Protein AF-A0A8T6U228-F1 (afdb_monomer_lite)

pLDDT: mean 92.69, std 6.38, range [60.62, 98.38]

Radius of gyration: 14.39 Å; chains: 1; bounding box: 36×32×30 Å

Foldseek 3Di:
DDDPPCVVVVVPDCPPDWDKDKDKFFAQPDAPPDKDWADDCVLANPGTWIWADPDRRITMTMGIHPPDDGVVSVVD

Structure (mmCIF, N/CA/C/O backbone):
data_AF-A0A8T6U228-F1
#
_entry.id   AF-A0A8T6U228-F1
#
loop_
_atom_site.group_PDB
_atom_site.id
_atom_site.type_symbol
_atom_site.label_atom_id
_atom_site.label_alt_id
_atom_site.label_comp_id
_atom_site.label_asym_id
_atom_site.label_entity_id
_atom_site.label_seq_id
_atom_site.pdbx_PDB_ins_code
_atom_site.Cartn_x
_atom_site.Cartn_y
_atom_site.Cartn_z
_atom_site.occupancy
_atom_site.B_iso_or_equiv
_atom_site.auth_seq_id
_atom_site.auth_comp_id
_atom_site.auth_asym_id
_atom_site.auth_atom_id
_atom_site.pdbx_PDB_model_num
ATOM 1 N N . VAL A 1 1 ? 16.136 -20.128 4.197 1.00 81.50 1 VAL A N 1
ATOM 2 C CA . VAL A 1 1 ? 15.271 -18.956 3.924 1.00 81.50 1 VAL A CA 1
ATOM 3 C C . VAL A 1 1 ? 16.066 -17.711 4.279 1.00 81.50 1 VAL A C 1
ATOM 5 O O . VAL A 1 1 ? 16.571 -17.652 5.391 1.00 81.50 1 VAL A O 1
ATOM 8 N N . ASP A 1 2 ? 16.271 -16.788 3.338 1.00 80.06 2 ASP A N 1
ATOM 9 C CA . ASP A 1 2 ? 16.960 -15.510 3.594 1.00 80.06 2 ASP A CA 1
ATOM 10 C C . ASP A 1 2 ? 15.936 -14.477 4.097 1.00 80.06 2 ASP A C 1
ATOM 12 O O . ASP A 1 2 ? 14.934 -14.246 3.426 1.00 80.06 2 ASP A O 1
ATOM 16 N N . ALA A 1 3 ? 16.163 -13.898 5.281 1.00 87.31 3 ALA A N 1
ATOM 17 C CA . ALA A 1 3 ? 15.233 -13.001 5.981 1.00 87.31 3 ALA A CA 1
ATOM 18 C C . ALA A 1 3 ? 15.772 -11.564 6.140 1.00 87.31 3 ALA A C 1
ATOM 20 O O . ALA A 1 3 ? 15.278 -10.796 6.961 1.00 87.31 3 ALA A O 1
ATOM 21 N N . ARG A 1 4 ? 16.784 -11.175 5.353 1.00 90.00 4 ARG A N 1
ATOM 22 C CA . ARG A 1 4 ? 17.418 -9.840 5.411 1.00 90.00 4 ARG A CA 1
ATOM 23 C C . ARG A 1 4 ? 16.599 -8.721 4.745 1.00 90.00 4 ARG A C 1
ATOM 25 O O . ARG A 1 4 ? 17.095 -7.611 4.575 1.00 90.00 4 ARG A O 1
ATOM 32 N N . GLY A 1 5 ? 15.355 -9.009 4.368 1.00 87.88 5 GLY A N 1
ATOM 33 C CA . GLY A 1 5 ? 14.450 -8.075 3.700 1.00 87.88 5 GLY A CA 1
ATOM 34 C C . GLY A 1 5 ? 14.703 -7.931 2.197 1.00 87.88 5 GLY A C 1
ATOM 35 O O . GLY A 1 5 ? 15.572 -8.582 1.620 1.00 87.88 5 GLY A O 1
ATOM 36 N N . VAL A 1 6 ? 13.928 -7.052 1.554 1.00 86.94 6 VAL A N 1
ATOM 37 C CA . VAL A 1 6 ? 13.931 -6.861 0.089 1.00 86.94 6 VAL A CA 1
ATOM 38 C C . VAL A 1 6 ? 15.286 -6.396 -0.465 1.00 86.94 6 VAL A C 1
ATOM 40 O O . VAL A 1 6 ? 15.597 -6.634 -1.630 1.00 86.94 6 VAL A O 1
ATOM 43 N N . SER A 1 7 ? 16.134 -5.790 0.370 1.00 85.88 7 SER A N 1
ATOM 44 C CA . SER A 1 7 ? 17.466 -5.317 -0.017 1.00 85.88 7 SER A CA 1
ATOM 45 C C . SER A 1 7 ? 18.363 -6.433 -0.562 1.00 85.88 7 SER A C 1
ATOM 47 O O . SER A 1 7 ? 19.129 -6.190 -1.493 1.00 85.88 7 SER A O 1
ATOM 49 N N . SER A 1 8 ? 18.247 -7.663 -0.045 1.00 84.75 8 SER A N 1
ATOM 50 C CA . SER A 1 8 ? 19.033 -8.804 -0.540 1.00 84.75 8 SER A CA 1
ATOM 51 C C . SER A 1 8 ? 18.593 -9.278 -1.930 1.00 84.75 8 SER A C 1
ATOM 53 O O . SER A 1 8 ? 19.396 -9.871 -2.652 1.00 84.75 8 SER A O 1
ATOM 55 N N . LEU A 1 9 ? 17.343 -8.996 -2.315 1.00 83.25 9 LEU A N 1
ATOM 56 C CA . LEU A 1 9 ? 16.802 -9.269 -3.647 1.00 83.25 9 LEU A CA 1
ATOM 57 C C . LEU A 1 9 ? 17.234 -8.179 -4.626 1.00 83.25 9 LEU A C 1
ATOM 59 O O . LEU A 1 9 ? 17.847 -8.491 -5.639 1.00 83.25 9 LEU A O 1
ATOM 63 N N . ILE A 1 10 ? 17.024 -6.907 -4.272 1.00 85.56 10 ILE A N 1
ATOM 64 C CA . ILE A 1 10 ? 17.345 -5.742 -5.117 1.00 85.56 10 ILE A CA 1
ATOM 65 C C . ILE A 1 10 ? 18.826 -5.710 -5.521 1.00 85.56 10 ILE A C 1
ATOM 67 O O . ILE A 1 10 ? 19.141 -5.291 -6.632 1.00 85.56 10 ILE A O 1
ATOM 71 N N . GLN A 1 11 ? 19.733 -6.138 -4.634 1.00 80.31 11 GLN A N 1
ATOM 72 C CA . GLN A 1 11 ? 21.170 -6.214 -4.931 1.00 80.31 11 GLN A CA 1
ATOM 73 C C . GLN A 1 11 ? 21.527 -7.291 -5.967 1.00 80.31 11 GLN A C 1
ATOM 75 O O . GLN A 1 11 ? 22.565 -7.176 -6.611 1.00 80.31 11 GLN A O 1
ATOM 80 N N . LYS A 1 12 ? 20.700 -8.333 -6.114 1.00 81.69 12 LYS A N 1
ATOM 81 C CA . LYS A 1 12 ? 20.916 -9.431 -7.066 1.00 81.69 12 LYS A CA 1
ATOM 82 C C . LYS A 1 12 ? 20.173 -9.205 -8.380 1.00 81.69 12 LYS A C 1
ATOM 84 O O . LYS A 1 12 ? 20.772 -9.341 -9.438 1.00 81.69 12 LYS A O 1
ATOM 89 N N . ASP A 1 13 ? 18.884 -8.883 -8.297 1.00 84.25 13 ASP A N 1
ATOM 90 C CA . ASP A 1 13 ? 18.005 -8.609 -9.434 1.00 84.25 13 ASP A CA 1
ATOM 91 C C . ASP A 1 13 ? 16.788 -7.781 -8.979 1.00 84.25 13 ASP A C 1
ATOM 93 O O . ASP A 1 13 ? 16.132 -8.077 -7.979 1.00 84.25 13 ASP A O 1
ATOM 97 N N . ARG A 1 14 ? 16.472 -6.725 -9.731 1.00 80.56 14 ARG A N 1
ATOM 98 C CA . ARG A 1 14 ? 15.387 -5.781 -9.429 1.00 80.56 14 ARG A CA 1
ATOM 99 C C . ARG A 1 14 ? 14.089 -6.082 -10.173 1.00 80.56 14 ARG A C 1
ATOM 101 O O . ARG A 1 14 ? 13.069 -5.492 -9.830 1.00 80.56 14 ARG A O 1
ATOM 108 N N . THR A 1 15 ? 14.099 -6.967 -11.169 1.00 83.88 15 THR A N 1
ATOM 109 C CA . THR A 1 15 ? 12.963 -7.177 -12.087 1.00 83.88 15 THR A CA 1
ATOM 110 C C . THR A 1 15 ? 11.684 -7.667 -11.395 1.00 83.88 15 THR A C 1
ATOM 112 O O . THR A 1 15 ? 10.583 -7.379 -11.861 1.00 83.88 15 THR A O 1
ATOM 115 N N . GLY A 1 16 ? 11.808 -8.360 -10.260 1.00 84.69 16 GLY A N 1
ATOM 116 C CA . GLY A 1 16 ? 10.682 -8.853 -9.459 1.00 84.69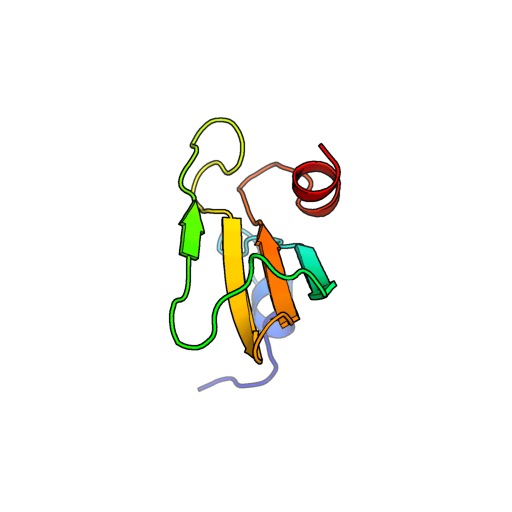 16 GLY A CA 1
ATOM 117 C C . GLY A 1 16 ? 10.166 -7.893 -8.380 1.00 84.69 16 GLY A C 1
ATOM 118 O O . GLY A 1 16 ? 9.263 -8.268 -7.635 1.00 84.69 16 GLY A O 1
ATOM 119 N N . VAL A 1 17 ? 10.733 -6.688 -8.248 1.00 89.94 17 VAL A N 1
ATOM 120 C CA . VAL A 1 17 ? 10.414 -5.754 -7.155 1.00 89.94 17 VAL A CA 1
ATOM 121 C C . VAL A 1 17 ? 9.526 -4.620 -7.655 1.00 89.94 17 VAL A C 1
ATOM 123 O O . VAL A 1 17 ? 9.860 -3.931 -8.616 1.00 89.94 17 VAL A O 1
ATOM 126 N N . ILE A 1 18 ? 8.410 -4.396 -6.962 1.00 91.56 18 ILE A N 1
ATOM 127 C CA . ILE A 1 18 ? 7.495 -3.278 -7.215 1.00 91.56 18 ILE A CA 1
ATOM 128 C C . ILE A 1 18 ? 7.633 -2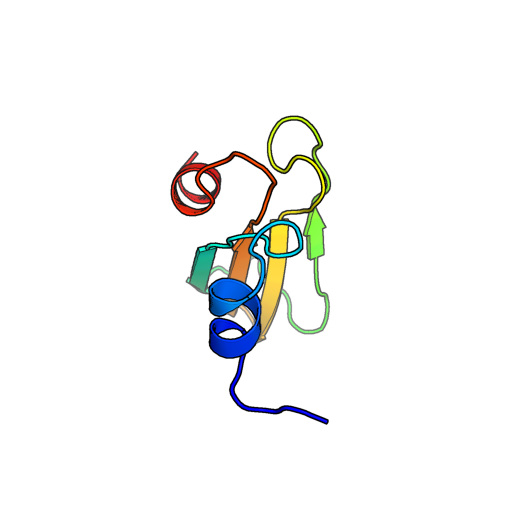.280 -6.066 1.00 91.56 18 ILE A C 1
ATOM 130 O O . ILE A 1 18 ? 7.594 -2.663 -4.897 1.00 91.56 18 ILE A O 1
ATOM 134 N N . LEU A 1 19 ? 7.823 -1.006 -6.407 1.00 92.31 19 LEU A N 1
ATOM 135 C CA . LEU A 1 19 ? 7.823 0.080 -5.432 1.00 92.31 19 LEU A CA 1
ATOM 136 C C . LEU A 1 19 ? 6.387 0.460 -5.085 1.00 92.31 19 LEU A C 1
ATOM 138 O O . LEU A 1 19 ? 5.514 0.442 -5.948 1.00 92.31 19 LEU A O 1
ATOM 142 N N . SER A 1 20 ? 6.173 0.821 -3.826 1.00 96.25 20 SER A N 1
ATOM 143 C CA . SER A 1 20 ? 4.881 1.245 -3.300 1.00 96.25 20 SER A CA 1
ATOM 144 C C . SER A 1 20 ? 5.029 2.473 -2.417 1.00 96.25 20 SER A C 1
ATOM 146 O O . SER A 1 20 ? 6.070 2.648 -1.781 1.00 96.25 20 SER A O 1
ATOM 148 N N . ALA A 1 21 ? 3.958 3.246 -2.288 1.00 97.50 21 ALA A N 1
ATOM 149 C CA . ALA A 1 21 ? 3.825 4.308 -1.299 1.00 97.50 21 ALA A CA 1
ATOM 150 C C . ALA A 1 21 ? 2.620 4.032 -0.395 1.00 97.50 21 ALA A C 1
ATOM 152 O O . ALA A 1 21 ? 1.678 3.340 -0.788 1.00 97.50 21 ALA A O 1
ATOM 153 N N . GLN A 1 22 ? 2.669 4.545 0.833 1.00 98.00 22 GLN A N 1
ATOM 154 C CA . GLN A 1 22 ? 1.592 4.377 1.801 1.00 98.00 22 GLN A CA 1
ATOM 155 C C . GLN A 1 22 ? 1.590 5.513 2.825 1.00 98.00 22 GLN A C 1
ATOM 157 O O . GLN A 1 22 ? 2.631 5.828 3.400 1.00 98.00 22 GLN A O 1
ATOM 162 N N . TYR A 1 23 ? 0.400 6.030 3.120 1.00 97.00 23 TYR A N 1
ATOM 163 C CA . TYR A 1 23 ? 0.124 6.962 4.209 1.00 97.00 23 TYR A CA 1
ATOM 164 C C . TYR A 1 23 ? -0.721 6.301 5.301 1.00 97.00 23 TYR A C 1
ATOM 166 O O . TYR A 1 23 ? -1.488 5.369 5.050 1.00 97.00 23 TYR A O 1
ATOM 174 N N . GLU A 1 24 ? -0.596 6.803 6.527 1.00 96.88 24 GLU A N 1
ATOM 175 C CA . GLU A 1 24 ? -1.572 6.556 7.587 1.00 96.88 24 GLU A CA 1
ATOM 176 C C . GLU A 1 24 ? -2.581 7.708 7.592 1.00 96.88 24 GLU A C 1
ATOM 178 O O . GLU A 1 24 ? -2.204 8.869 7.730 1.00 96.88 24 GLU A O 1
ATOM 183 N N . VAL A 1 25 ? -3.857 7.379 7.405 1.00 96.19 25 VAL A N 1
ATOM 184 C CA . VAL A 1 25 ? -4.946 8.335 7.200 1.00 96.19 25 VAL A CA 1
ATOM 185 C C . VAL A 1 25 ? -5.981 8.173 8.305 1.00 96.19 25 VAL A C 1
ATOM 187 O O . VAL A 1 25 ? -6.293 7.055 8.724 1.00 96.19 25 VAL A O 1
ATOM 190 N N . TYR A 1 26 ? -6.526 9.304 8.747 1.00 96.88 26 TYR A N 1
ATOM 191 C CA . TYR A 1 26 ? -7.649 9.385 9.671 1.00 96.88 26 TYR A CA 1
ATOM 192 C C . TYR A 1 26 ? -8.842 9.958 8.911 1.00 96.88 26 TYR A C 1
ATOM 194 O O . TYR A 1 26 ? -8.790 11.100 8.459 1.00 96.88 26 TYR A O 1
ATOM 202 N N . ALA A 1 27 ? -9.878 9.151 8.711 1.00 94.75 27 ALA A N 1
ATOM 203 C CA . ALA A 1 27 ? -11.068 9.555 7.982 1.00 94.75 27 ALA A CA 1
ATOM 204 C C . ALA A 1 27 ? -12.269 8.671 8.335 1.00 94.75 27 ALA A C 1
ATOM 206 O O . ALA A 1 27 ? -12.165 7.445 8.323 1.00 94.75 27 ALA A O 1
ATOM 207 N N . ASP A 1 28 ? -13.428 9.289 8.571 1.00 95.75 28 ASP A N 1
ATOM 208 C CA . ASP A 1 28 ? -14.643 8.624 9.073 1.00 95.75 28 ASP A CA 1
ATOM 209 C C . ASP A 1 28 ? -15.198 7.528 8.149 1.00 95.75 28 ASP A C 1
ATOM 211 O O . ASP A 1 28 ? -15.944 6.644 8.589 1.00 95.75 28 ASP A O 1
ATOM 215 N N . TRP A 1 29 ? -14.836 7.572 6.863 1.00 94.81 29 TRP A N 1
ATOM 216 C CA . TRP A 1 29 ? -15.226 6.574 5.870 1.00 94.81 29 TRP A CA 1
ATOM 217 C C . TRP A 1 29 ? -14.479 5.241 6.033 1.00 94.81 29 TRP A C 1
ATOM 219 O O . TRP A 1 29 ? -14.957 4.222 5.537 1.00 94.81 29 TRP A O 1
ATOM 229 N N . ILE A 1 30 ? -13.355 5.207 6.761 1.00 95.75 30 ILE A N 1
ATOM 230 C CA . ILE A 1 30 ? -12.600 3.974 7.014 1.00 95.75 30 ILE A CA 1
ATOM 231 C C . ILE A 1 30 ? -13.303 3.163 8.105 1.00 95.75 30 ILE A C 1
ATOM 233 O O . ILE A 1 30 ? -13.287 3.525 9.284 1.00 95.75 30 ILE A O 1
ATOM 237 N N . LYS A 1 31 ? -13.896 2.033 7.706 1.00 94.25 31 LYS A N 1
ATOM 238 C CA . LYS A 1 31 ? -14.621 1.119 8.599 1.00 94.25 31 LYS A CA 1
ATOM 239 C C . LYS A 1 31 ? -13.768 -0.071 8.997 1.00 94.25 31 LYS A C 1
ATOM 241 O O . LYS A 1 31 ? -13.179 -0.741 8.147 1.00 94.25 31 LYS A O 1
ATOM 246 N N . LYS A 1 32 ? -13.714 -0.368 10.297 1.00 94.62 32 LYS A N 1
ATOM 247 C CA . LYS A 1 32 ? -12.960 -1.521 10.801 1.00 94.62 32 LYS A CA 1
ATOM 248 C C . LYS A 1 32 ? -13.496 -2.829 10.201 1.00 94.62 32 LYS A C 1
ATOM 250 O O . LYS A 1 32 ? -14.696 -3.011 10.035 1.00 94.62 32 LYS A O 1
ATOM 255 N N . GLY A 1 33 ? -12.593 -3.775 9.939 1.00 93.56 33 GLY A N 1
ATOM 256 C CA . GLY A 1 33 ? -12.949 -5.148 9.558 1.00 93.56 33 GLY A CA 1
ATOM 257 C C . GLY A 1 33 ? -13.123 -5.387 8.058 1.00 93.56 33 GLY A C 1
ATOM 258 O O . GLY A 1 33 ? -13.338 -6.530 7.664 1.00 93.56 33 GLY A O 1
ATOM 259 N N . LYS A 1 34 ? -12.971 -4.355 7.219 1.00 92.38 34 LYS A N 1
ATOM 260 C CA . LYS A 1 34 ? -13.006 -4.483 5.759 1.00 92.38 34 LYS A CA 1
ATOM 261 C C . LYS A 1 34 ? -11.741 -3.905 5.133 1.00 92.38 34 LYS A C 1
ATOM 263 O O . LYS A 1 34 ? -11.511 -2.708 5.202 1.00 92.38 34 LYS A O 1
ATOM 268 N N . VAL A 1 35 ? -10.942 -4.753 4.494 1.00 96.75 35 VAL A N 1
ATOM 269 C CA . VAL A 1 35 ? -9.863 -4.293 3.611 1.00 96.75 35 VAL A CA 1
ATOM 270 C C . VAL A 1 35 ? -10.451 -4.022 2.234 1.00 96.75 35 VAL A C 1
ATOM 272 O O . VAL A 1 35 ? -11.203 -4.844 1.709 1.00 96.75 35 VAL A O 1
ATOM 275 N N . GLU A 1 36 ? -10.106 -2.882 1.653 1.00 96.94 36 GLU A N 1
ATOM 276 C CA . GLU A 1 36 ? -10.530 -2.499 0.310 1.00 96.94 36 GLU A CA 1
ATOM 277 C C . GLU A 1 36 ? -9.324 -2.486 -0.621 1.00 96.94 36 GLU A C 1
ATOM 279 O O . GLU A 1 36 ? -8.239 -2.040 -0.248 1.00 96.94 36 GLU A O 1
ATOM 284 N N . VAL A 1 37 ? -9.519 -2.999 -1.833 1.00 97.62 37 VAL A N 1
ATOM 285 C CA . VAL A 1 37 ? -8.513 -3.015 -2.895 1.00 97.62 37 VAL A CA 1
ATOM 286 C C . VAL A 1 37 ? -9.131 -2.459 -4.169 1.00 97.62 37 VAL A C 1
ATOM 288 O O . VAL A 1 37 ? -10.272 -2.775 -4.506 1.00 97.62 37 VAL A O 1
ATOM 291 N N . TYR A 1 38 ? -8.372 -1.627 -4.872 1.00 96.88 38 TYR A N 1
ATOM 292 C CA . TYR A 1 38 ? -8.814 -0.913 -6.062 1.00 96.88 38 TYR A CA 1
ATOM 293 C C . TYR A 1 38 ? -7.916 -1.282 -7.234 1.00 96.88 38 TYR A C 1
ATOM 295 O O . TYR A 1 38 ? -6.729 -0.947 -7.265 1.00 96.88 38 TYR A O 1
ATOM 303 N N . PHE A 1 39 ? -8.501 -1.968 -8.212 1.00 97.00 39 PHE A N 1
ATOM 304 C CA . PHE A 1 39 ? -7.827 -2.340 -9.447 1.00 97.00 39 PHE A CA 1
ATOM 305 C C . PHE A 1 39 ? -8.128 -1.306 -10.522 1.00 97.00 39 PHE A C 1
ATOM 307 O O . PHE A 1 39 ? -9.280 -1.079 -10.883 1.00 97.00 39 PHE A O 1
ATOM 314 N N . ASN A 1 40 ? -7.077 -0.693 -11.049 1.00 96.25 40 ASN A N 1
ATOM 315 C CA . ASN A 1 40 ? -7.157 0.186 -12.201 1.00 96.25 40 ASN A CA 1
ATOM 316 C C . ASN A 1 40 ? -5.854 0.010 -12.978 1.00 96.25 40 ASN A C 1
ATOM 318 O O . ASN A 1 40 ? -4.791 0.324 -12.456 1.00 96.25 40 ASN A O 1
ATOM 322 N N . HIS A 1 41 ? -5.925 -0.539 -14.189 1.00 94.62 41 HIS A N 1
ATOM 323 C CA . HIS A 1 41 ? -4.723 -0.837 -14.966 1.00 94.62 41 HIS A CA 1
ATOM 324 C C . HIS A 1 41 ? -3.981 0.428 -15.412 1.00 94.62 41 HIS A C 1
ATOM 326 O O . HIS A 1 41 ? -2.758 0.413 -15.495 1.00 94.62 41 HIS A O 1
ATOM 332 N N . GLU A 1 42 ? -4.705 1.517 -15.661 1.00 94.19 42 GLU A N 1
ATOM 333 C CA . GLU A 1 42 ? -4.121 2.789 -16.086 1.00 94.19 42 GLU A CA 1
ATOM 334 C C . GLU A 1 42 ? -3.419 3.493 -14.917 1.00 94.19 42 GLU A C 1
ATOM 336 O O . GLU A 1 42 ? -2.313 3.999 -15.081 1.00 94.19 42 GLU A O 1
ATOM 341 N N . LYS A 1 43 ? -4.022 3.477 -13.719 1.00 94.00 43 LYS A N 1
ATOM 342 C CA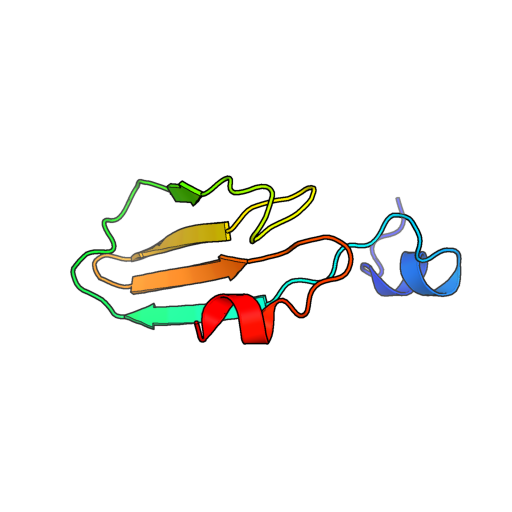 . LYS A 1 43 ? -3.449 4.103 -12.512 1.00 94.00 43 LYS A CA 1
ATOM 343 C C . LYS A 1 43 ? -2.430 3.224 -11.782 1.00 94.00 43 LYS A C 1
ATOM 345 O O . LYS A 1 43 ? -1.443 3.736 -11.268 1.00 94.00 43 LYS A O 1
ATOM 350 N N . TYR A 1 44 ? -2.666 1.915 -11.714 1.00 96.56 44 TYR A N 1
ATOM 351 C CA . TYR A 1 44 ? -1.898 0.940 -10.924 1.00 96.56 44 TYR A CA 1
ATOM 352 C C . TYR A 1 44 ? -1.482 -0.272 -11.784 1.00 96.56 44 TYR A C 1
ATOM 354 O O . TYR A 1 44 ? -1.837 -1.418 -11.478 1.00 96.56 44 TYR A O 1
ATOM 362 N N . PRO A 1 45 ? -0.749 -0.066 -12.893 1.00 95.88 45 PRO A N 1
ATOM 363 C CA . PRO A 1 45 ? -0.422 -1.124 -13.846 1.00 95.88 45 PRO A CA 1
ATOM 364 C C . PRO A 1 45 ? 0.285 -2.306 -13.177 1.00 95.88 45 PRO A C 1
ATOM 366 O O . PRO A 1 45 ? 1.353 -2.178 -12.577 1.00 95.88 45 PRO A O 1
ATOM 369 N N . GLY A 1 46 ? -0.316 -3.491 -13.297 1.00 94.88 46 GLY A N 1
ATOM 370 C CA . GLY A 1 46 ? 0.228 -4.735 -12.750 1.00 94.88 46 GLY A CA 1
ATOM 371 C C . GLY A 1 46 ? 0.157 -4.865 -11.223 1.00 94.88 46 GLY A C 1
ATOM 372 O O . GLY A 1 46 ? 0.807 -5.763 -10.687 1.00 94.88 46 GLY A O 1
ATOM 373 N N . PHE A 1 47 ? -0.591 -3.995 -10.532 1.00 96.38 47 PHE A N 1
ATOM 374 C CA . PHE A 1 47 ? -0.867 -4.093 -9.095 1.00 96.38 47 PHE A CA 1
ATOM 375 C C . PHE A 1 47 ? -2.211 -3.413 -8.738 1.00 96.38 47 PHE A C 1
ATOM 377 O O . PHE A 1 47 ? -3.186 -3.591 -9.469 1.00 96.38 47 PHE A O 1
ATOM 384 N N . PHE A 1 48 ? -2.306 -2.716 -7.599 1.00 97.56 48 PHE A N 1
ATOM 385 C CA . PHE A 1 48 ? -3.531 -2.091 -7.084 1.00 97.56 48 PHE A CA 1
ATOM 386 C C . PHE A 1 48 ? -3.236 -1.039 -5.998 1.00 97.56 48 PHE A C 1
ATOM 388 O O . PHE A 1 48 ? -2.135 -0.983 -5.443 1.00 97.56 48 PHE A O 1
ATOM 395 N N . ALA A 1 49 ? -4.253 -0.245 -5.660 1.00 98.00 49 ALA A N 1
ATOM 396 C CA . ALA A 1 49 ? -4.297 0.548 -4.432 1.00 98.00 49 ALA A CA 1
ATOM 397 C C . ALA A 1 49 ? -5.100 -0.161 -3.337 1.00 98.00 49 ALA A C 1
ATOM 399 O O . ALA A 1 49 ? -5.905 -1.050 -3.620 1.00 98.00 49 ALA A O 1
ATOM 400 N N . TRP A 1 50 ? -4.886 0.219 -2.081 1.00 98.38 50 TRP A N 1
ATOM 401 C CA . TRP A 1 50 ? -5.538 -0.390 -0.928 1.00 98.38 50 TRP A CA 1
ATOM 402 C C . TRP A 1 50 ? -5.925 0.618 0.144 1.00 98.38 50 TRP A C 1
ATOM 404 O O . TRP A 1 50 ? -5.289 1.658 0.318 1.00 98.38 50 TRP A O 1
ATOM 414 N N . VAL A 1 51 ? -6.923 0.220 0.930 1.00 97.88 51 VAL A N 1
ATOM 415 C CA . VAL A 1 51 ? -7.247 0.783 2.238 1.00 97.88 51 VAL A CA 1
ATOM 416 C C . VAL A 1 51 ? -7.299 -0.373 3.229 1.00 97.88 51 VAL A C 1
ATOM 418 O O . VAL A 1 51 ? -8.138 -1.268 3.128 1.00 97.88 51 VAL A O 1
ATOM 421 N N . ILE A 1 52 ? -6.385 -0.365 4.196 1.00 98.06 52 ILE A N 1
ATOM 422 C CA . ILE A 1 52 ? -6.317 -1.360 5.268 1.00 98.06 52 ILE A CA 1
ATOM 423 C C . ILE A 1 52 ? -6.663 -0.656 6.583 1.00 98.06 52 ILE A C 1
ATOM 425 O O . ILE A 1 52 ? -5.834 0.105 7.094 1.00 98.06 52 ILE A O 1
ATOM 429 N N . PRO A 1 53 ? -7.850 -0.894 7.162 1.00 97.81 53 PRO A N 1
ATOM 430 C CA . PRO A 1 53 ? -8.208 -0.315 8.448 1.00 97.81 53 PRO A CA 1
ATOM 431 C C . PRO A 1 53 ? -7.255 -0.783 9.548 1.00 97.81 53 PRO A C 1
ATOM 433 O O . PRO A 1 53 ? -7.006 -1.978 9.709 1.00 97.81 53 PRO A O 1
ATOM 436 N N . SER A 1 54 ? -6.754 0.161 10.337 1.00 96.62 54 SER A N 1
ATOM 437 C CA . SER A 1 54 ? -6.037 -0.102 11.591 1.00 96.62 54 SER A CA 1
ATOM 438 C C . SER A 1 54 ? -6.909 0.184 12.819 1.00 96.62 54 SER A C 1
ATOM 440 O O . SER A 1 54 ? -6.593 -0.267 13.918 1.00 96.62 54 SER A O 1
ATOM 442 N N . GLY A 1 55 ? -8.041 0.864 12.628 1.00 94.62 55 GLY A N 1
ATOM 443 C CA . GLY A 1 55 ? -9.073 1.133 13.622 1.00 94.62 55 GLY A CA 1
ATOM 444 C C . GLY A 1 55 ? -10.327 1.705 12.959 1.00 94.62 55 GLY A C 1
ATOM 445 O O . GLY A 1 55 ? -10.388 1.823 11.737 1.00 94.62 55 GLY A O 1
ATOM 446 N N . GLU A 1 56 ? -11.333 2.056 13.757 1.00 95.06 56 GLU A N 1
ATOM 447 C CA . GLU A 1 56 ? -12.450 2.855 13.241 1.00 95.06 56 GLU A CA 1
ATOM 448 C C . GLU A 1 56 ? -11.936 4.262 12.915 1.00 95.06 56 GLU A C 1
ATOM 450 O O . GLU A 1 56 ? -11.222 4.856 13.724 1.00 95.06 56 GLU A O 1
ATOM 455 N N . GLY A 1 57 ? -12.242 4.767 11.721 1.00 96.00 57 GLY A N 1
ATOM 456 C CA . GLY A 1 57 ? -11.803 6.089 11.284 1.00 96.00 57 GLY A CA 1
ATOM 457 C C . GLY A 1 57 ? -10.298 6.207 11.020 1.00 96.00 57 GLY A C 1
ATOM 458 O O . GLY A 1 57 ? -9.800 7.316 10.862 1.00 96.00 57 GLY A O 1
ATOM 459 N N . LYS A 1 58 ? -9.550 5.094 10.994 1.00 97.50 58 LYS A N 1
ATOM 460 C CA . LYS A 1 58 ? -8.091 5.087 10.820 1.00 97.50 58 LYS A CA 1
ATOM 461 C C . LYS A 1 58 ? -7.636 3.913 9.961 1.00 97.50 58 LYS A C 1
ATOM 463 O O . LYS A 1 58 ? -8.005 2.764 10.210 1.00 97.50 58 LYS A O 1
ATOM 468 N N . GLY A 1 59 ? -6.764 4.170 8.993 1.00 97.56 59 GLY A N 1
ATOM 469 C CA . GLY A 1 59 ? -6.229 3.116 8.141 1.00 97.56 59 GLY A CA 1
ATOM 470 C C . GLY A 1 59 ? -4.964 3.492 7.393 1.00 97.56 59 GLY A C 1
ATOM 471 O O . GLY A 1 59 ? -4.532 4.640 7.366 1.00 97.56 59 GLY A O 1
ATOM 472 N N . LYS A 1 60 ? -4.358 2.477 6.787 1.00 98.12 60 LYS A N 1
ATOM 473 C CA . LYS A 1 60 ? -3.240 2.607 5.860 1.00 98.12 60 LYS A CA 1
ATOM 474 C C . LYS A 1 60 ? -3.789 2.657 4.444 1.00 98.12 60 LYS A C 1
ATOM 476 O O . LYS A 1 60 ? -4.418 1.692 4.009 1.00 98.12 60 LYS A O 1
ATOM 481 N N . VAL A 1 61 ? -3.537 3.758 3.749 1.00 97.69 61 VAL A N 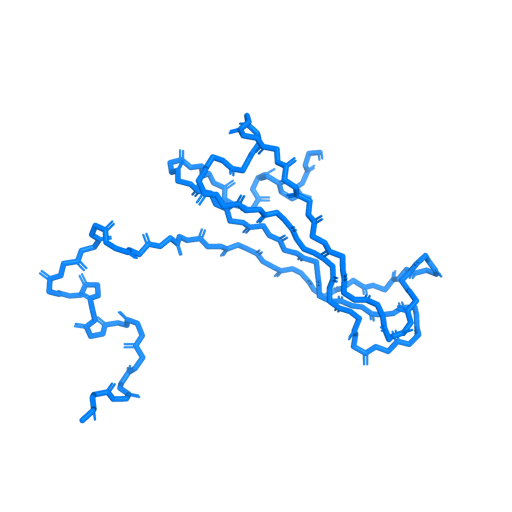1
ATOM 482 C CA . VAL A 1 61 ? -3.916 3.954 2.347 1.00 97.69 61 VAL A CA 1
ATOM 483 C C . VAL A 1 61 ? -2.647 3.940 1.520 1.00 97.69 61 VAL A C 1
ATOM 485 O O . VAL A 1 61 ? -1.702 4.660 1.837 1.00 97.69 61 VAL A O 1
ATOM 488 N N . GLY A 1 62 ? -2.589 3.100 0.497 1.00 97.94 62 GLY A N 1
ATOM 489 C CA . GLY A 1 62 ? -1.385 2.965 -0.309 1.00 97.94 62 GLY A CA 1
ATOM 490 C C . GLY A 1 62 ? -1.658 2.480 -1.717 1.00 97.94 62 GLY A C 1
ATOM 491 O O . GLY A 1 62 ? -2.766 2.065 -2.047 1.00 97.94 62 GLY A O 1
ATOM 492 N N . ALA A 1 63 ? -0.634 2.577 -2.551 1.00 98.00 63 ALA A N 1
ATOM 493 C CA . ALA A 1 63 ? -0.677 2.158 -3.937 1.00 98.00 63 ALA A CA 1
ATOM 494 C C . ALA A 1 63 ? 0.682 1.624 -4.374 1.00 98.00 63 ALA A C 1
ATOM 496 O O . ALA A 1 63 ? 1.731 2.007 -3.847 1.00 98.00 63 ALA A O 1
ATOM 497 N N . ALA A 1 64 ? 0.648 0.736 -5.360 1.00 97.56 64 ALA A N 1
ATOM 498 C CA . ALA A 1 64 ? 1.824 0.312 -6.096 1.00 97.56 64 ALA A CA 1
ATOM 499 C C . ALA A 1 64 ? 1.458 0.114 -7.569 1.00 97.56 64 ALA A C 1
ATOM 501 O O . ALA A 1 64 ? 0.294 -0.086 -7.918 1.00 97.56 64 ALA A O 1
ATOM 502 N N . GLY A 1 65 ? 2.464 0.130 -8.432 1.00 95.88 65 GLY A N 1
ATOM 503 C CA . GLY A 1 65 ? 2.300 -0.139 -9.854 1.00 95.88 65 GLY A CA 1
ATOM 504 C C . GLY A 1 65 ? 3.648 -0.203 -10.555 1.00 95.88 65 GLY A C 1
ATOM 505 O O . GLY A 1 65 ? 4.654 0.325 -10.078 1.00 95.88 65 GLY A O 1
ATOM 506 N N . ARG A 1 66 ? 3.691 -0.885 -11.695 1.00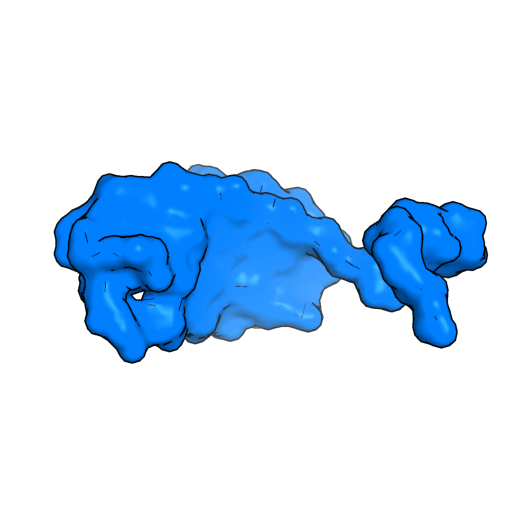 94.31 66 ARG A N 1
ATOM 507 C CA . ARG A 1 66 ? 4.904 -1.010 -12.503 1.00 94.31 66 ARG A CA 1
ATOM 508 C C . ARG A 1 66 ? 5.127 0.258 -13.315 1.00 94.31 66 ARG A C 1
ATOM 510 O O . ARG A 1 66 ? 4.260 0.665 -14.074 1.00 94.31 66 ARG A O 1
ATOM 517 N N . GLY A 1 67 ? 6.318 0.840 -13.195 1.00 92.69 67 GLY A N 1
ATOM 518 C CA . GLY A 1 67 ? 6.706 2.000 -14.003 1.00 92.69 67 GLY A CA 1
ATOM 519 C C . GLY A 1 67 ? 6.007 3.307 -13.623 1.00 92.69 67 GLY A C 1
ATOM 520 O O . GLY A 1 67 ? 6.064 4.251 -14.402 1.00 92.69 67 GLY A O 1
ATOM 521 N N . ILE A 1 68 ? 5.379 3.373 -12.445 1.00 94.44 68 ILE A N 1
ATOM 522 C CA . ILE A 1 68 ? 4.764 4.598 -11.921 1.00 94.44 68 ILE A CA 1
ATOM 523 C C . ILE A 1 68 ? 5.505 5.090 -10.681 1.00 94.44 68 ILE A C 1
ATOM 525 O O . ILE A 1 68 ? 6.125 4.307 -9.955 1.00 94.44 68 ILE A O 1
ATOM 529 N N . ASN A 1 69 ? 5.360 6.378 -10.388 1.00 95.00 69 ASN A N 1
ATOM 530 C CA . ASN A 1 69 ? 5.626 6.889 -9.056 1.00 95.00 69 ASN A CA 1
ATOM 531 C C . ASN A 1 69 ? 4.403 6.627 -8.168 1.00 95.00 69 ASN A C 1
ATOM 533 O O . ASN A 1 69 ? 3.315 7.142 -8.411 1.00 95.00 69 ASN A O 1
ATOM 537 N N . SER A 1 70 ? 4.579 5.791 -7.146 1.00 95.44 70 SER A N 1
ATOM 538 C CA . SER A 1 70 ? 3.477 5.411 -6.259 1.00 95.44 70 SER A CA 1
ATOM 539 C C . SER A 1 70 ? 3.044 6.530 -5.313 1.00 95.44 70 SER A C 1
ATOM 541 O O . SER A 1 70 ? 1.903 6.504 -4.867 1.00 95.44 70 SER A O 1
ATOM 543 N N . ALA A 1 71 ? 3.926 7.485 -4.994 1.00 94.25 71 ALA A N 1
ATOM 544 C CA . ALA A 1 71 ? 3.564 8.636 -4.168 1.00 94.25 71 ALA A CA 1
ATOM 545 C C . ALA A 1 71 ? 2.652 9.581 -4.957 1.00 94.25 71 ALA A C 1
ATOM 547 O O . ALA A 1 71 ? 1.545 9.862 -4.511 1.00 94.25 71 ALA A O 1
ATOM 548 N N . ASP A 1 72 ? 3.050 9.935 -6.183 1.00 94.12 72 ASP A N 1
ATOM 549 C CA . ASP A 1 72 ? 2.243 10.775 -7.077 1.00 94.12 72 ASP A CA 1
ATOM 550 C C . ASP A 1 72 ? 0.866 10.144 -7.351 1.00 94.12 72 ASP A C 1
ATOM 552 O O . ASP A 1 72 ? -0.137 10.841 -7.452 1.00 94.12 72 ASP A O 1
ATOM 556 N N . ALA A 1 73 ? 0.793 8.809 -7.425 1.00 92.12 73 ALA A N 1
ATOM 557 C CA . ALA A 1 73 ? -0.459 8.076 -7.619 1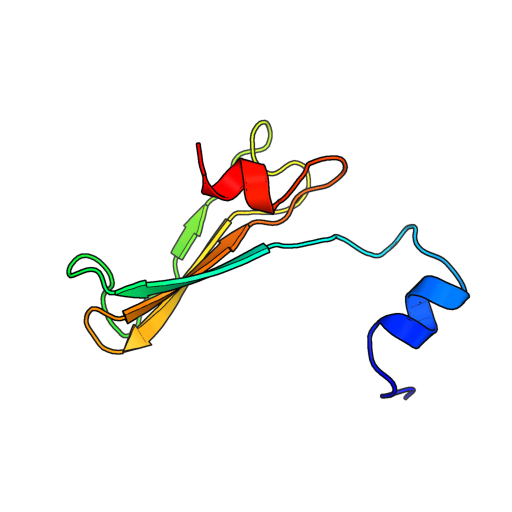.00 92.12 73 ALA A CA 1
ATOM 558 C C . ALA A 1 73 ? -1.430 8.138 -6.419 1.00 92.12 73 ALA A C 1
ATOM 560 O O . ALA A 1 73 ? -2.583 7.721 -6.557 1.00 92.12 73 ALA A O 1
ATOM 561 N N . LEU A 1 74 ? -0.972 8.606 -5.252 1.00 91.31 74 LEU A N 1
ATOM 562 C CA . LEU A 1 74 ? -1.782 8.822 -4.047 1.00 91.31 74 LEU A CA 1
ATOM 563 C C . LEU A 1 74 ? -2.170 10.292 -3.835 1.00 91.31 74 LEU A C 1
ATOM 565 O O . LEU A 1 74 ? -3.074 10.554 -3.046 1.00 91.31 74 LEU A O 1
ATOM 569 N N . GLU A 1 75 ? -1.504 11.232 -4.507 1.00 85.38 75 GLU A N 1
ATOM 570 C CA . GLU A 1 75 ? -1.757 12.676 -4.380 1.00 85.38 75 GLU A CA 1
ATOM 571 C C . GLU A 1 75 ? -2.745 13.225 -5.432 1.00 85.38 75 GLU A C 1
ATOM 573 O O . GLU A 1 75 ? -3.114 14.398 -5.364 1.00 85.38 75 GLU A O 1
ATOM 578 N N . GLN A 1 76 ? -3.174 12.394 -6.391 1.00 60.62 76 GLN A N 1
ATOM 579 C CA . GLN A 1 76 ? -4.051 12.757 -7.520 1.00 60.62 76 GLN A CA 1
ATOM 580 C C . GLN A 1 76 ? -5.535 12.448 -7.307 1.00 60.62 76 GLN A C 1
ATOM 582 O O . GLN A 1 76 ? -5.860 11.334 -6.833 1.00 60.62 76 GLN A O 1
#

Sequence (76 aa):
VDARGVSSLIQKDRTGVILSAQYEVYADWIKKGKVEVYFNHEKYPGFFAWVIPSGEGKGKVGAAGRGINSADALEQ

Secondary structure (DSSP, 8-state):
---S-THHHHTT--TT---EEEEEEE-TT--TT--EEE--TTTSTTS-EEEEEEETTEEEEEEE-TTS-TTHHHH-